Protein AF-A0A7V6A113-F1 (afdb_monomer)

Foldseek 3Di:
DDDEQEDEDVVLDDDLVRVVVCLVSNHAEYEHALQVDQWDDDPPDDDIDGSHPSNDLQFDWGWDQHPVRGIHIYGHADPVLQCCLQPPCCLVALVSNLVVQVVSDDPPDPDGGDHHYDYDPCSQPPVDDRSVVSVVVNPD

Sequence (140 aa):
GRPPEGMWLPETAVDLETLDIMAELGIKFTILAPRQAHKVRKIGQKSWQDVSDGRIDPTTPYRLNLASGRTITLFFYDGPISRALAFEDLLERGENLVARLMSAFSEDRTWPQPVHVATDGETYGHHHSHGDMALAWSFP

Secondary structure (DSSP, 8-state):
-PPPSEEPPGGG---HHHHHHHHHTT--EEEE-GGG--EE--TT--PPEE-TTTTS-TTS-EEEEPTTS-EEEEEE--HHHHHHHHHSGGGG-HHHHHHHHHTT--TT--S---------GGGGTTS-TTHHHHHHHH--

pLDDT: mean 81.16, std 16.7, range [41.66, 97.75]

Radius of gyration: 16.84 Å; Cα contacts (8 Å, |Δi|>4): 195; chains: 1; bounding box: 43×39×44 Å

Nearest PDB structures (foldseek):
  7e1y-assembly1_H  TM=6.718E-01  e=2.273E-05  Staphylothermus marinus F1
  1k1w-assembly1_A  TM=7.079E-01  e=7.826E-04  Thermococcus litoralis
  6sy1-assembly1_A  TM=2.407E-01  e=4.077E+00  Homo sapiens

Structure (mmCIF, N/CA/C/O backbone):
data_AF-A0A7V6A113-F1
#
_entry.id   AF-A0A7V6A113-F1
#
loop_
_atom_site.group_PDB
_atom_site.id
_atom_site.type_symbol
_atom_site.label_atom_id
_atom_site.label_alt_id
_atom_site.label_comp_id
_atom_site.label_asym_id
_atom_site.label_entity_id
_atom_site.label_seq_id
_atom_site.pdbx_PDB_ins_code
_atom_site.Cartn_x
_atom_site.Cartn_y
_atom_site.Cartn_z
_atom_site.occupancy
_atom_site.B_iso_or_equiv
_atom_site.auth_seq_id
_atom_site.auth_comp_id
_atom_site.auth_asym_id
_atom_site.auth_atom_id
_atom_site.pdbx_PDB_model_num
ATOM 1 N N . GLY A 1 1 ? 7.769 24.804 1.650 1.00 73.94 1 GLY A N 1
ATOM 2 C CA . GLY A 1 1 ? 7.561 23.393 1.268 1.00 73.94 1 GLY A CA 1
ATOM 3 C C . GLY A 1 1 ? 6.140 22.982 1.597 1.00 73.94 1 GLY A C 1
ATOM 4 O O . GLY A 1 1 ? 5.502 23.677 2.379 1.00 73.94 1 GLY A O 1
ATOM 5 N N . ARG A 1 2 ? 5.636 21.901 0.994 1.00 86.69 2 ARG A N 1
ATOM 6 C CA . ARG A 1 2 ? 4.354 21.289 1.380 1.00 86.69 2 ARG A CA 1
ATOM 7 C C . ARG A 1 2 ? 4.614 20.135 2.358 1.00 86.69 2 ARG A C 1
ATOM 9 O O . ARG A 1 2 ? 5.623 19.456 2.176 1.00 86.69 2 ARG A O 1
ATOM 16 N N . PRO A 1 3 ? 3.746 19.913 3.360 1.00 88.81 3 PRO A N 1
ATOM 17 C CA . PRO A 1 3 ? 3.804 18.702 4.170 1.00 88.81 3 PRO A CA 1
ATOM 18 C C . PRO A 1 3 ? 3.669 17.460 3.273 1.00 88.81 3 PRO A C 1
ATOM 20 O O . PRO A 1 3 ? 2.876 17.500 2.326 1.00 88.81 3 PRO A O 1
ATOM 23 N N . PRO A 1 4 ? 4.424 16.380 3.531 1.00 93.44 4 PRO A N 1
ATOM 24 C CA . PRO A 1 4 ? 4.271 15.136 2.789 1.00 93.44 4 PRO A CA 1
ATOM 25 C C . PRO A 1 4 ? 2.914 14.495 3.092 1.00 93.44 4 PRO A C 1
ATOM 27 O O . PRO A 1 4 ? 2.443 14.515 4.226 1.00 93.44 4 PRO A O 1
ATOM 30 N N . GLU A 1 5 ? 2.290 13.901 2.076 1.00 93.94 5 GLU A N 1
ATOM 31 C CA . GLU A 1 5 ? 1.033 13.159 2.250 1.00 93.94 5 GLU A CA 1
ATOM 32 C C . GLU A 1 5 ? 1.247 11.650 2.390 1.00 93.94 5 GLU A C 1
ATOM 34 O O . GLU A 1 5 ? 0.395 10.956 2.940 1.00 93.94 5 GLU A O 1
ATOM 39 N N . GLY A 1 6 ? 2.380 11.145 1.908 1.00 92.62 6 GLY A N 1
ATOM 40 C CA . GLY A 1 6 ? 2.739 9.736 1.948 1.00 92.62 6 GLY A CA 1
ATOM 41 C C . GLY A 1 6 ? 4.191 9.549 2.359 1.00 92.62 6 GLY A C 1
ATOM 42 O O . GLY A 1 6 ? 5.003 10.468 2.242 1.00 92.62 6 GLY A O 1
ATOM 43 N N . MET A 1 7 ? 4.511 8.351 2.835 1.00 92.31 7 MET A N 1
ATOM 44 C CA . MET A 1 7 ? 5.870 7.968 3.207 1.00 92.31 7 MET A CA 1
ATOM 45 C C . MET A 1 7 ? 6.149 6.537 2.758 1.00 92.31 7 MET A C 1
ATOM 47 O O . MET A 1 7 ? 5.301 5.660 2.924 1.00 92.31 7 MET A O 1
ATOM 51 N N . TRP A 1 8 ? 7.343 6.306 2.217 1.00 87.62 8 TRP A N 1
ATOM 52 C CA . TRP A 1 8 ? 7.856 4.980 1.886 1.00 87.62 8 TRP A CA 1
ATOM 53 C C . TRP A 1 8 ? 8.868 4.576 2.953 1.00 87.62 8 TRP A C 1
ATOM 55 O O . TRP A 1 8 ? 9.894 5.240 3.109 1.00 87.62 8 TRP A O 1
ATOM 65 N N . LEU A 1 9 ? 8.576 3.516 3.705 1.00 84.25 9 LEU A N 1
ATOM 66 C CA . LEU A 1 9 ? 9.498 3.012 4.721 1.00 84.25 9 LEU A CA 1
ATOM 67 C C . LEU A 1 9 ? 10.578 2.130 4.079 1.00 84.25 9 LEU A C 1
ATOM 69 O O . LEU A 1 9 ? 10.253 1.370 3.161 1.00 84.25 9 LEU A O 1
ATOM 73 N N . PRO A 1 10 ? 11.839 2.199 4.547 1.00 76.94 10 PRO A N 1
ATOM 74 C CA . PRO A 1 10 ? 12.905 1.321 4.072 1.00 76.94 10 PRO A CA 1
ATOM 75 C C . PRO A 1 10 ? 12.464 -0.145 4.098 1.00 76.94 10 PRO A C 1
ATOM 77 O O . PRO A 1 10 ? 11.923 -0.612 5.100 1.00 76.94 10 PRO A O 1
ATOM 80 N N . GLU A 1 11 ? 12.645 -0.848 2.980 1.00 73.69 11 GLU A N 1
ATOM 81 C CA . GLU A 1 11 ? 12.251 -2.257 2.809 1.00 73.69 11 GLU A CA 1
ATOM 82 C C . GLU A 1 11 ? 10.775 -2.564 3.094 1.00 73.69 11 GLU A C 1
ATOM 84 O O . GLU A 1 11 ? 10.409 -3.705 3.377 1.00 73.69 11 GLU A O 1
ATOM 89 N N . THR A 1 12 ? 9.900 -1.553 3.069 1.00 75.81 12 THR A N 1
ATOM 90 C CA . THR A 1 12 ? 8.510 -1.649 3.550 1.00 75.81 12 THR A CA 1
ATOM 91 C C . THR A 1 12 ? 8.394 -2.160 4.995 1.00 75.81 12 THR A C 1
ATOM 93 O O . THR A 1 12 ? 7.316 -2.566 5.426 1.00 75.81 12 THR A O 1
ATOM 96 N N . ALA A 1 13 ? 9.487 -2.147 5.766 1.00 82.88 13 ALA A N 1
ATOM 97 C CA . ALA A 1 13 ? 9.533 -2.683 7.117 1.00 82.88 13 ALA A CA 1
ATOM 98 C C . ALA A 1 13 ? 8.679 -1.813 8.044 1.00 82.88 13 ALA A C 1
ATOM 100 O O . ALA A 1 13 ? 8.972 -0.638 8.262 1.00 82.88 13 ALA A O 1
ATOM 101 N N . VAL A 1 14 ? 7.591 -2.389 8.557 1.00 89.38 14 VAL A N 1
ATOM 102 C CA . VAL A 1 14 ? 6.606 -1.655 9.347 1.00 89.38 14 VAL A CA 1
ATOM 103 C C . VAL A 1 14 ? 5.890 -2.562 10.343 1.00 89.38 14 VAL A C 1
ATOM 105 O O . VAL A 1 14 ? 5.682 -3.748 10.082 1.00 89.38 14 VAL A O 1
ATOM 108 N N . ASP A 1 15 ? 5.454 -1.975 11.453 1.00 92.69 15 ASP A N 1
ATOM 109 C CA . ASP A 1 15 ? 4.498 -2.543 12.398 1.00 92.69 15 ASP A CA 1
ATOM 110 C C . ASP A 1 15 ? 3.340 -1.564 12.678 1.00 92.69 15 ASP A C 1
ATOM 112 O O . ASP A 1 15 ? 3.272 -0.452 12.146 1.00 92.69 15 ASP A O 1
ATOM 116 N N . LEU A 1 16 ? 2.374 -1.993 13.494 1.00 94.69 16 LEU A N 1
ATOM 117 C CA . LEU A 1 16 ? 1.202 -1.172 13.806 1.00 94.69 16 LEU A CA 1
ATOM 118 C C . LEU A 1 16 ? 1.563 0.114 14.561 1.00 94.69 16 LEU A C 1
ATOM 120 O O . LEU A 1 16 ? 0.888 1.120 14.365 1.00 94.69 16 LEU A O 1
ATOM 124 N N . GLU A 1 17 ? 2.603 0.087 15.397 1.00 95.75 17 GLU A N 1
ATOM 125 C CA . GLU A 1 17 ? 3.070 1.258 16.147 1.00 95.75 17 GLU A CA 1
ATOM 126 C C . GLU A 1 17 ? 3.651 2.312 15.200 1.00 95.75 17 GLU A C 1
ATOM 128 O O . GLU A 1 17 ? 3.259 3.477 15.239 1.00 95.75 17 GLU A O 1
ATOM 133 N N . THR A 1 18 ? 4.498 1.887 14.264 1.00 94.94 18 THR A N 1
ATOM 134 C CA . THR A 1 18 ? 5.081 2.748 13.233 1.00 94.94 18 THR A CA 1
ATOM 135 C C . THR A 1 18 ? 3.997 3.406 12.378 1.00 94.94 18 THR A C 1
ATOM 137 O O . THR A 1 18 ? 4.028 4.620 12.169 1.00 94.94 18 THR A O 1
ATOM 140 N N . LEU A 1 19 ? 2.998 2.641 11.918 1.00 96.06 19 LEU A N 1
ATOM 141 C CA . LEU A 1 19 ? 1.873 3.192 11.145 1.00 96.06 19 LEU A CA 1
ATOM 142 C C . LEU A 1 19 ? 1.052 4.202 11.951 1.00 96.06 19 LEU A C 1
ATOM 144 O O . LEU A 1 19 ? 0.518 5.156 11.380 1.00 96.06 19 LEU A O 1
ATOM 148 N N . ASP A 1 20 ? 0.944 4.001 13.262 1.00 96.94 20 ASP A N 1
ATOM 149 C CA . ASP A 1 20 ? 0.220 4.914 14.135 1.00 96.94 20 ASP A CA 1
ATOM 150 C C . ASP A 1 20 ? 0.958 6.237 14.336 1.00 96.94 20 ASP A C 1
ATOM 152 O O . ASP A 1 20 ? 0.349 7.302 14.220 1.00 96.94 20 ASP A O 1
ATOM 156 N N . ILE A 1 21 ? 2.279 6.179 14.521 1.00 96.56 21 ILE A N 1
ATOM 157 C CA . ILE A 1 21 ? 3.147 7.362 14.565 1.00 96.56 21 ILE A CA 1
ATOM 158 C C . ILE A 1 21 ? 3.079 8.122 13.234 1.00 96.56 21 ILE A C 1
ATOM 160 O O . ILE A 1 21 ? 2.951 9.345 13.218 1.00 96.56 21 ILE A O 1
ATOM 164 N N . MET A 1 22 ? 3.106 7.420 12.099 1.00 96.38 22 MET A N 1
ATOM 165 C CA . MET A 1 22 ? 2.955 8.049 10.783 1.00 96.38 22 MET A CA 1
ATOM 166 C C . MET A 1 22 ? 1.622 8.797 10.662 1.00 96.38 22 MET A C 1
ATOM 168 O O . MET A 1 22 ? 1.599 9.953 10.235 1.00 96.38 22 MET A O 1
ATOM 172 N N . ALA A 1 23 ? 0.520 8.160 11.068 1.00 97.12 23 ALA A N 1
ATOM 173 C CA . ALA A 1 23 ? -0.800 8.780 11.054 1.00 97.12 23 ALA A CA 1
ATOM 174 C C . ALA A 1 23 ? -0.883 9.987 12.007 1.00 97.12 23 ALA A C 1
ATOM 176 O O . ALA A 1 23 ? -1.517 10.989 11.678 1.00 97.12 23 ALA A O 1
ATOM 177 N N . GLU A 1 24 ? -0.226 9.922 13.168 1.00 97.38 24 GLU A N 1
ATOM 178 C CA . GLU A 1 24 ? -0.111 11.036 14.115 1.00 97.38 24 GLU A CA 1
ATOM 179 C C . GLU A 1 24 ? 0.627 12.240 13.520 1.00 97.38 24 GLU A C 1
ATOM 181 O O . GLU A 1 24 ? 0.192 13.378 13.689 1.00 97.38 24 GLU A O 1
ATOM 186 N N . LEU A 1 25 ? 1.693 11.990 12.759 1.00 96.69 25 LEU A N 1
ATOM 187 C CA . LEU A 1 25 ? 2.4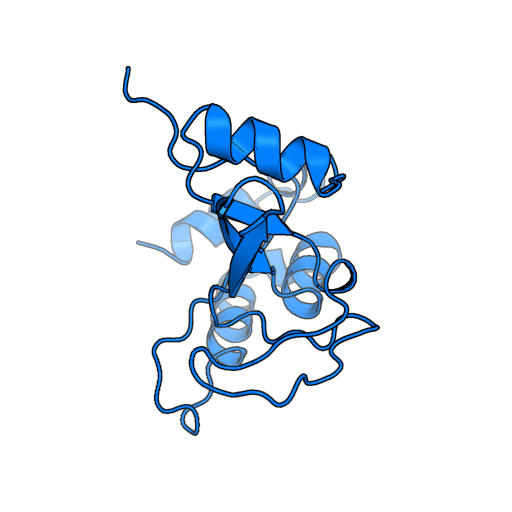80 13.019 12.075 1.00 96.69 25 LEU A CA 1
ATOM 188 C C . LEU A 1 25 ? 1.813 13.553 10.793 1.00 96.69 25 LEU A C 1
ATOM 190 O O . LEU A 1 25 ? 2.408 14.354 10.071 1.00 96.69 25 LEU A O 1
ATOM 194 N N . GLY A 1 26 ? 0.574 13.143 10.507 1.00 96.25 26 GLY A N 1
ATOM 195 C CA . GLY A 1 26 ? -0.216 13.636 9.380 1.00 96.25 26 GLY A CA 1
ATOM 196 C C . GLY A 1 26 ? 0.043 12.925 8.050 1.00 96.25 26 GLY A C 1
ATOM 197 O O . GLY A 1 26 ? -0.461 13.379 7.019 1.00 96.25 26 GLY A O 1
ATOM 198 N N . ILE A 1 27 ? 0.781 11.809 8.050 1.00 97.69 27 ILE A N 1
ATOM 199 C CA . ILE A 1 27 ? 0.938 10.970 6.859 1.00 97.69 27 ILE A CA 1
ATOM 200 C C . ILE A 1 27 ? -0.382 10.248 6.575 1.00 97.69 27 ILE A C 1
ATOM 202 O O . ILE A 1 27 ? -0.957 9.582 7.435 1.00 97.69 27 ILE A O 1
ATOM 206 N N . LYS A 1 28 ? -0.871 10.373 5.340 1.00 96.75 28 LYS A N 1
ATOM 207 C CA . LYS A 1 28 ? -2.176 9.854 4.909 1.00 96.75 28 LYS A CA 1
ATOM 208 C C . LYS A 1 28 ? -2.087 8.438 4.345 1.00 96.75 28 LYS A C 1
ATOM 210 O O . LYS A 1 28 ? -3.062 7.686 4.443 1.00 96.75 28 LYS A O 1
ATOM 215 N N . PHE A 1 29 ? -0.957 8.081 3.729 1.00 96.56 29 PHE A N 1
ATOM 216 C CA . PHE A 1 29 ? -0.785 6.773 3.102 1.00 96.56 29 PHE A CA 1
ATOM 217 C C . PHE A 1 29 ? 0.652 6.239 3.113 1.00 96.56 29 PHE A C 1
ATOM 219 O O . PHE A 1 29 ? 1.620 6.984 3.262 1.00 96.56 29 PHE A O 1
ATOM 226 N N . THR A 1 30 ? 0.783 4.930 2.904 1.00 95.69 30 THR A N 1
ATOM 227 C CA . THR A 1 30 ? 2.061 4.265 2.627 1.00 95.69 30 THR A CA 1
ATOM 228 C C . THR A 1 30 ? 1.875 3.116 1.632 1.00 95.69 30 THR A C 1
ATOM 230 O O . THR A 1 30 ? 0.745 2.768 1.272 1.00 95.69 30 THR A O 1
ATOM 233 N N . ILE A 1 31 ? 2.989 2.556 1.168 1.00 93.19 31 ILE A N 1
ATOM 234 C CA . ILE A 1 31 ? 3.055 1.450 0.214 1.00 93.19 31 ILE A CA 1
ATOM 235 C C . ILE A 1 31 ? 3.688 0.255 0.925 1.00 93.19 31 ILE A C 1
ATOM 237 O O . ILE A 1 31 ? 4.735 0.401 1.550 1.00 93.19 31 ILE A O 1
ATOM 241 N N . LEU A 1 32 ? 3.057 -0.912 0.816 1.00 93.06 32 LEU A N 1
ATOM 242 C CA . LEU A 1 32 ? 3.476 -2.157 1.456 1.00 93.06 32 LEU A CA 1
ATOM 243 C C . LEU A 1 32 ? 3.616 -3.292 0.438 1.00 93.06 32 LEU A C 1
ATOM 245 O O . LEU A 1 32 ? 3.033 -3.267 -0.649 1.00 93.06 32 LEU A O 1
ATOM 249 N N . ALA A 1 33 ? 4.365 -4.323 0.815 1.00 91.25 33 ALA A N 1
ATOM 250 C CA . ALA A 1 33 ? 4.453 -5.566 0.068 1.00 91.25 33 ALA A CA 1
ATOM 251 C C . ALA A 1 33 ? 3.181 -6.415 0.235 1.00 91.25 33 ALA A C 1
ATOM 253 O O . ALA A 1 33 ? 2.660 -6.513 1.350 1.00 91.25 33 ALA A O 1
ATOM 254 N N . PRO A 1 34 ? 2.712 -7.128 -0.812 1.00 91.62 34 PRO A N 1
ATOM 255 C CA . PRO A 1 34 ? 1.512 -7.969 -0.738 1.00 91.62 34 PRO A CA 1
ATOM 256 C C . PRO A 1 34 ? 1.485 -8.948 0.442 1.00 91.62 34 PRO A C 1
ATOM 258 O O . PRO A 1 34 ? 0.435 -9.214 1.021 1.00 91.62 34 PRO A O 1
ATOM 261 N N . ARG A 1 35 ? 2.650 -9.480 0.828 1.00 91.88 35 ARG A N 1
ATOM 262 C CA . ARG A 1 35 ? 2.786 -10.453 1.924 1.00 91.88 35 ARG A CA 1
ATOM 263 C C . ARG A 1 35 ? 2.584 -9.855 3.319 1.00 91.88 35 ARG A C 1
ATOM 265 O O . ARG A 1 35 ? 2.458 -10.613 4.272 1.00 91.88 35 ARG A O 1
ATOM 272 N N . GLN A 1 36 ? 2.552 -8.530 3.451 1.00 92.94 36 GLN A N 1
ATOM 273 C CA . GLN A 1 36 ? 2.311 -7.853 4.729 1.00 92.94 36 GLN A CA 1
ATOM 274 C C . GLN A 1 36 ? 0.822 -7.797 5.097 1.00 92.94 36 GLN A C 1
ATOM 276 O O . GLN A 1 36 ? 0.474 -7.382 6.201 1.00 92.94 36 GLN A O 1
ATOM 281 N N . ALA A 1 37 ? -0.068 -8.225 4.199 1.00 94.94 37 ALA A N 1
ATOM 282 C CA . ALA A 1 37 ? -1.483 -8.362 4.487 1.00 94.94 37 ALA A CA 1
ATOM 283 C C . ALA A 1 37 ? -1.843 -9.793 4.896 1.00 94.94 37 ALA A C 1
ATOM 285 O O . ALA A 1 37 ? -1.469 -10.761 4.241 1.00 94.94 37 ALA A O 1
ATOM 286 N N . HIS A 1 38 ? -2.643 -9.906 5.955 1.00 95.44 38 HIS A N 1
ATOM 287 C CA . HIS A 1 38 ? -3.177 -11.184 6.429 1.00 95.44 38 HIS A CA 1
ATOM 288 C C . HIS A 1 38 ? -4.667 -11.333 6.093 1.00 95.44 38 HIS A C 1
ATOM 290 O O . HIS A 1 38 ? -5.090 -12.344 5.538 1.00 95.44 38 HIS A O 1
ATOM 296 N N . LYS A 1 39 ? -5.487 -10.317 6.400 1.00 96.62 39 LYS A N 1
ATOM 297 C CA . LYS A 1 39 ? -6.940 -10.343 6.165 1.00 96.62 39 LYS A CA 1
ATOM 298 C C . LYS A 1 39 ? -7.472 -8.991 5.723 1.00 96.62 39 LYS A C 1
ATOM 300 O O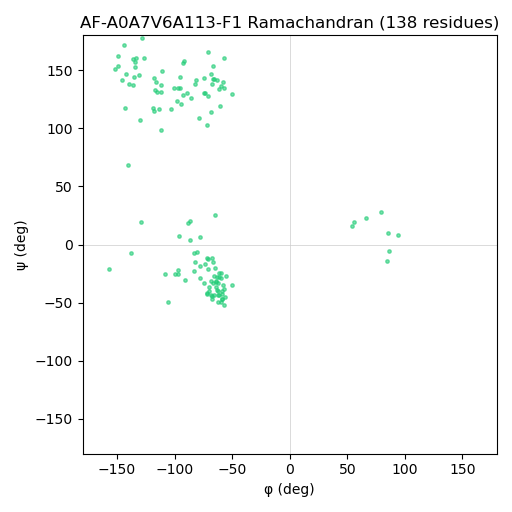 . LYS A 1 39 ? -7.015 -7.954 6.197 1.00 96.62 39 LYS A O 1
ATOM 305 N N . VAL A 1 40 ? -8.498 -9.013 4.878 1.00 97.00 40 VAL A N 1
ATOM 306 C CA . VAL A 1 40 ? -9.213 -7.816 4.411 1.00 97.00 40 VAL A CA 1
ATOM 307 C C . VAL A 1 40 ? -10.719 -8.016 4.487 1.00 97.00 40 VAL A C 1
ATOM 309 O O . VAL A 1 40 ? -11.218 -9.137 4.554 1.00 97.00 40 VAL A O 1
ATOM 312 N N . ARG A 1 41 ? -11.467 -6.916 4.481 1.00 96.06 41 ARG A N 1
ATOM 313 C CA . ARG A 1 41 ? -12.923 -6.939 4.333 1.00 96.06 41 ARG A CA 1
ATOM 314 C C . ARG A 1 41 ? -13.404 -5.685 3.631 1.00 96.06 41 ARG A C 1
ATOM 316 O O . ARG A 1 41 ? -12.807 -4.618 3.777 1.00 9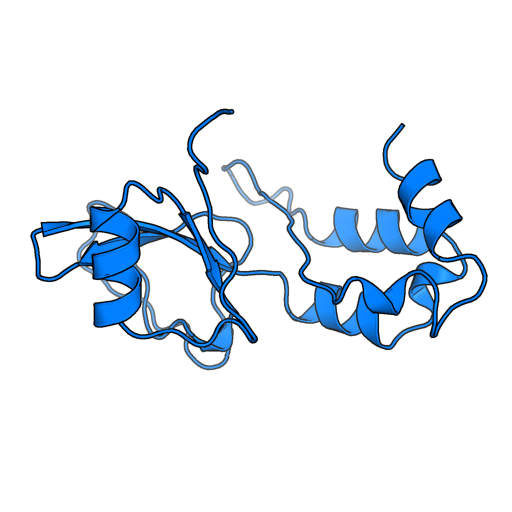6.06 41 ARG A O 1
ATOM 323 N N . LYS A 1 42 ? -14.547 -5.782 2.958 1.00 94.75 42 LYS A N 1
ATOM 324 C CA . LYS A 1 42 ? -15.236 -4.604 2.430 1.00 94.75 42 LYS A CA 1
ATOM 325 C C . LYS A 1 42 ? -15.765 -3.744 3.583 1.00 94.75 42 LYS A C 1
ATOM 327 O O .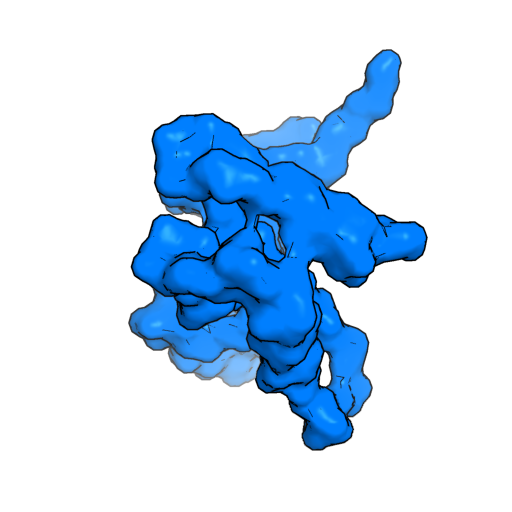 LYS A 1 42 ? -16.316 -4.260 4.561 1.00 94.75 42 LYS A O 1
ATOM 332 N N . ILE A 1 43 ? -15.623 -2.424 3.469 1.00 93.31 43 ILE A N 1
ATOM 333 C CA . ILE A 1 43 ? -16.192 -1.478 4.438 1.00 93.31 43 ILE A CA 1
ATOM 334 C C . ILE A 1 43 ? -17.708 -1.714 4.531 1.00 93.31 43 ILE A C 1
ATOM 336 O O . ILE A 1 43 ? -18.384 -1.905 3.523 1.00 93.31 43 ILE A O 1
ATOM 340 N N . GLY A 1 44 ? -18.229 -1.761 5.758 1.00 94.56 44 GLY A N 1
ATOM 341 C CA . GLY A 1 44 ? -19.631 -2.092 6.044 1.00 94.56 44 GLY A CA 1
ATOM 342 C C . GLY A 1 44 ? -19.947 -3.592 6.136 1.00 94.56 44 GLY A C 1
ATOM 343 O O . GLY A 1 44 ? -20.983 -3.947 6.689 1.00 94.56 44 GLY A O 1
ATOM 344 N N . GLN A 1 45 ? -19.062 -4.486 5.683 1.00 95.25 45 GLN A N 1
ATOM 345 C CA . GLN A 1 45 ? -19.244 -5.934 5.846 1.00 95.25 45 GLN A CA 1
ATOM 346 C C . GLN A 1 45 ? -18.574 -6.465 7.117 1.00 95.25 45 GLN A C 1
ATOM 348 O O . GLN A 1 45 ? -17.629 -5.865 7.627 1.00 95.25 45 GLN A O 1
ATOM 353 N N . LYS A 1 46 ? -19.056 -7.606 7.626 1.00 93.88 46 LYS A N 1
ATOM 354 C CA . LYS A 1 46 ? -18.503 -8.277 8.819 1.00 93.88 46 LYS A CA 1
ATOM 355 C C . LYS A 1 46 ? -17.528 -9.411 8.492 1.00 93.88 46 LYS A C 1
ATOM 357 O O . LYS A 1 46 ? -16.694 -9.741 9.327 1.00 93.88 46 LYS A O 1
ATOM 362 N N . SER A 1 47 ? -17.652 -10.009 7.307 1.00 96.31 47 SER A N 1
ATOM 363 C CA . SER A 1 47 ? -16.819 -11.142 6.900 1.00 96.31 47 SER A CA 1
ATOM 364 C C . SER A 1 47 ? -15.409 -10.675 6.556 1.00 96.31 47 SER A C 1
ATOM 366 O O . SER A 1 47 ? -15.251 -9.728 5.785 1.00 96.31 47 SER A O 1
ATOM 368 N N . TRP A 1 48 ? -14.408 -11.341 7.124 1.00 97.06 48 TRP A N 1
ATOM 369 C CA . TRP A 1 48 ? -13.004 -11.172 6.765 1.00 97.06 48 TRP A CA 1
ATOM 370 C C . TRP A 1 48 ? -12.590 -12.261 5.782 1.00 97.06 48 TRP A C 1
ATOM 372 O O . TRP A 1 48 ? -12.875 -13.437 5.994 1.00 97.06 48 TRP A O 1
ATOM 382 N N . GLN A 1 49 ? -11.883 -11.856 4.738 1.00 96.75 49 GLN A N 1
ATOM 383 C CA . GLN A 1 49 ? -11.250 -12.729 3.766 1.00 96.75 49 GLN A CA 1
ATOM 384 C C . GLN A 1 49 ? -9.764 -12.852 4.093 1.00 96.75 49 GLN A C 1
ATOM 386 O O . GLN A 1 49 ? -9.107 -11.847 4.371 1.00 96.75 49 GLN A O 1
ATOM 391 N N . ASP A 1 50 ? -9.247 -14.077 4.051 1.00 97.06 50 ASP A N 1
ATOM 392 C CA . ASP A 1 50 ? -7.813 -14.338 4.136 1.00 97.06 50 ASP A CA 1
ATOM 393 C C . ASP A 1 50 ? -7.118 -13.957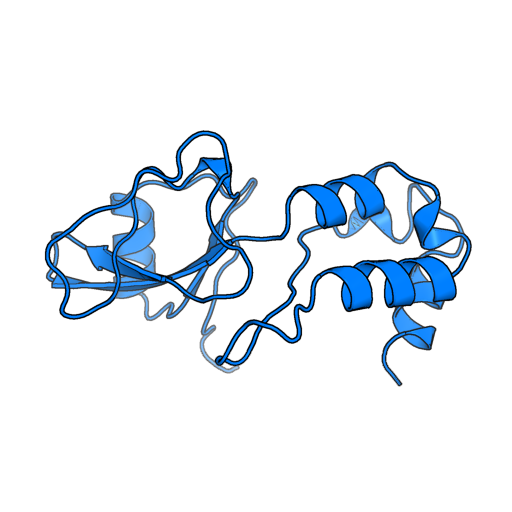 2.826 1.00 97.06 50 ASP A C 1
ATOM 395 O O . ASP A 1 50 ? -7.575 -14.326 1.742 1.00 97.06 50 ASP A O 1
ATOM 399 N N . VAL A 1 51 ? -6.040 -13.186 2.940 1.00 96.50 51 VAL A N 1
ATOM 400 C CA . VAL A 1 51 ? -5.202 -12.739 1.817 1.00 96.50 51 VAL A CA 1
ATOM 401 C C . VAL A 1 51 ? -3.720 -13.013 2.069 1.00 96.50 51 VAL A C 1
ATOM 403 O O . VAL A 1 51 ? -2.853 -12.419 1.423 1.00 96.50 51 VAL A O 1
ATOM 406 N N . SER A 1 52 ? -3.434 -13.929 2.995 1.00 93.00 52 SER A N 1
ATOM 407 C CA . SER A 1 52 ? -2.080 -14.368 3.313 1.00 93.00 52 SER A CA 1
ATOM 408 C C . SER A 1 52 ? -1.377 -14.910 2.067 1.00 93.00 52 SER A C 1
ATOM 410 O O . SER A 1 52 ? -2.011 -15.286 1.075 1.00 93.00 52 SER A O 1
ATOM 412 N N . ASP A 1 53 ? -0.047 -14.958 2.115 1.00 91.12 53 ASP A N 1
ATOM 413 C CA . ASP A 1 53 ? 0.816 -15.385 1.003 1.00 91.12 53 ASP A CA 1
ATOM 414 C C . ASP A 1 53 ? 0.797 -14.444 -0.213 1.00 91.12 53 ASP A C 1
ATOM 416 O O . ASP A 1 53 ? 1.147 -14.840 -1.323 1.00 91.12 53 ASP A O 1
ATOM 420 N N . GLY A 1 54 ? 0.431 -13.173 -0.011 1.00 90.06 54 GLY A N 1
ATOM 421 C CA . GLY A 1 54 ? 0.457 -12.159 -1.067 1.00 90.06 54 GLY A CA 1
ATOM 422 C C . GLY A 1 54 ? -0.731 -12.222 -2.025 1.00 90.06 54 GLY A C 1
ATOM 423 O O . GLY A 1 54 ? -0.595 -11.831 -3.178 1.00 90.06 54 GLY A O 1
ATOM 424 N N . ARG A 1 55 ? -1.889 -12.704 -1.557 1.00 92.81 55 ARG A N 1
ATOM 425 C CA . ARG A 1 55 ? -3.135 -12.785 -2.343 1.00 92.81 55 ARG A CA 1
ATOM 426 C C . ARG A 1 55 ? -3.970 -11.507 -2.292 1.00 92.81 55 ARG A C 1
ATOM 428 O O . ARG A 1 55 ? -5.100 -11.495 -2.779 1.00 92.81 55 ARG A O 1
ATOM 435 N N . ILE A 1 56 ? -3.464 -10.467 -1.635 1.00 94.31 56 ILE A N 1
ATOM 436 C CA . ILE A 1 56 ? -4.151 -9.184 -1.569 1.00 94.31 56 ILE A CA 1
ATOM 437 C C . ILE A 1 56 ? -4.271 -8.588 -2.970 1.00 94.31 56 ILE A C 1
ATOM 439 O O . ILE A 1 56 ? -3.359 -8.719 -3.781 1.00 94.31 56 ILE A O 1
ATOM 443 N N . ASP A 1 57 ? -5.411 -7.965 -3.249 1.00 92.00 57 ASP A N 1
ATOM 444 C CA . ASP A 1 57 ? -5.682 -7.350 -4.540 1.00 92.00 57 ASP A CA 1
ATOM 445 C C . ASP A 1 57 ? -4.964 -5.990 -4.615 1.00 92.00 57 ASP A C 1
ATOM 447 O O . ASP A 1 57 ? -5.372 -5.056 -3.920 1.00 92.00 57 ASP A O 1
ATOM 451 N N . PRO A 1 58 ? -3.896 -5.844 -5.422 1.00 91.62 58 PRO A N 1
ATOM 452 C CA . PRO A 1 58 ? -3.113 -4.612 -5.462 1.00 91.62 58 PRO A CA 1
ATOM 453 C C . PRO A 1 58 ? -3.875 -3.459 -6.128 1.00 91.62 58 PRO A C 1
ATOM 455 O O . PRO A 1 58 ? -3.478 -2.302 -6.007 1.00 91.62 58 PRO A O 1
ATOM 458 N N . THR A 1 59 ? -5.001 -3.731 -6.803 1.00 90.25 59 THR A N 1
ATOM 459 C CA . THR A 1 59 ? -5.727 -2.699 -7.552 1.00 90.25 59 THR A CA 1
ATOM 460 C C . THR A 1 59 ? -6.729 -1.915 -6.707 1.00 90.25 59 THR A C 1
ATOM 462 O O . THR A 1 59 ? -7.685 -1.343 -7.236 1.00 90.25 59 THR A O 1
ATOM 465 N N . THR A 1 60 ? -6.599 -1.909 -5.386 1.00 91.44 60 THR A N 1
ATOM 466 C CA . THR A 1 60 ? -7.466 -1.097 -4.534 1.00 91.44 60 THR A CA 1
ATOM 467 C C . THR A 1 60 ? -6.714 -0.585 -3.313 1.00 91.44 60 THR A C 1
ATOM 469 O O . THR A 1 60 ? -5.931 -1.320 -2.716 1.00 91.44 60 THR A O 1
ATOM 472 N N . PRO A 1 61 ? -6.967 0.664 -2.884 1.00 94.25 61 PRO A N 1
ATOM 473 C CA . PRO A 1 61 ? -6.503 1.125 -1.587 1.00 94.25 61 PRO A CA 1
ATOM 474 C C . PRO A 1 61 ? -7.243 0.404 -0.458 1.00 94.25 61 PRO A C 1
ATOM 476 O O . PRO A 1 61 ? -8.444 0.125 -0.547 1.00 94.25 61 PRO A O 1
ATOM 479 N N . TYR A 1 62 ? -6.540 0.187 0.649 1.00 96.06 62 TYR A N 1
ATOM 480 C CA . TYR A 1 62 ? -7.088 -0.383 1.875 1.00 96.06 62 TYR A CA 1
ATOM 481 C C . TYR A 1 62 ? -7.015 0.628 3.012 1.00 96.06 62 TYR A C 1
ATOM 483 O O . TYR A 1 62 ? -6.026 1.332 3.176 1.00 96.06 62 TYR A O 1
ATOM 491 N N . ARG A 1 63 ? -8.058 0.689 3.841 1.00 97.38 63 ARG A N 1
ATOM 492 C CA . ARG A 1 63 ? -8.038 1.480 5.076 1.00 97.38 63 ARG A CA 1
ATOM 493 C C . ARG A 1 63 ? -7.642 0.587 6.242 1.00 97.38 63 ARG A C 1
ATOM 495 O O . ARG A 1 63 ? -8.375 -0.351 6.559 1.00 97.38 63 ARG A O 1
ATOM 502 N N . LEU A 1 64 ? -6.559 0.937 6.927 1.00 97.56 64 LEU A N 1
ATOM 503 C CA . LEU A 1 64 ? -6.234 0.380 8.233 1.00 97.56 64 LEU A CA 1
ATOM 504 C C . LEU A 1 64 ? -6.815 1.279 9.327 1.00 97.56 64 LEU A C 1
ATOM 506 O O . LEU A 1 64 ? -6.591 2.489 9.320 1.00 97.56 64 LEU A O 1
ATOM 510 N N . ASN A 1 65 ? -7.557 0.683 10.261 1.00 96.75 65 ASN A N 1
ATOM 511 C CA . ASN A 1 65 ? -7.975 1.357 11.490 1.00 96.75 65 ASN A CA 1
ATOM 512 C C . ASN A 1 65 ? -7.007 0.951 12.601 1.00 96.75 65 ASN A C 1
ATOM 514 O O . ASN A 1 65 ? -6.833 -0.242 12.851 1.00 96.75 65 ASN A O 1
ATOM 518 N N . LEU A 1 66 ? -6.383 1.936 13.235 1.00 96.69 66 LEU A N 1
ATOM 519 C CA . LEU A 1 66 ? -5.372 1.742 14.269 1.00 96.69 66 LEU A CA 1
ATOM 520 C C . LEU A 1 66 ? -6.028 1.714 15.654 1.00 96.69 66 LEU A C 1
ATOM 522 O O . LEU A 1 66 ? -7.131 2.231 15.842 1.00 96.69 66 LEU A O 1
ATOM 526 N N . ALA A 1 67 ? -5.349 1.114 16.635 1.00 95.31 67 ALA A N 1
ATOM 527 C CA . ALA A 1 67 ? -5.864 0.997 18.003 1.00 95.31 67 ALA A CA 1
ATOM 528 C C . ALA A 1 67 ? -6.106 2.366 18.671 1.00 95.31 67 ALA A C 1
ATOM 530 O O . ALA A 1 67 ? -7.006 2.497 19.496 1.00 95.31 67 ALA A O 1
ATOM 531 N N . SER A 1 68 ? -5.357 3.391 18.259 1.00 96.25 68 SER A N 1
ATOM 532 C CA . SER A 1 68 ? -5.529 4.796 18.654 1.00 96.25 68 SER A CA 1
ATOM 533 C C . SER A 1 68 ? -6.818 5.451 18.136 1.00 96.25 68 SER A C 1
ATOM 535 O O . SER A 1 68 ? -7.150 6.562 18.543 1.00 96.25 68 SER A O 1
ATOM 537 N N . GLY A 1 69 ? -7.531 4.807 17.205 1.00 97.19 69 GLY A N 1
ATOM 538 C CA . GLY A 1 69 ? -8.666 5.384 16.482 1.00 97.19 69 GLY A CA 1
ATOM 539 C C . GLY A 1 69 ? -8.275 6.173 15.227 1.00 97.19 69 GLY A C 1
ATOM 540 O O . GLY A 1 69 ? -9.159 6.575 14.467 1.00 97.19 69 GLY A O 1
ATOM 541 N N . ARG A 1 70 ? -6.973 6.364 14.965 1.00 97.44 70 ARG A N 1
ATOM 542 C CA . ARG A 1 70 ? -6.482 6.934 13.703 1.00 97.44 70 ARG A CA 1
ATOM 543 C C . ARG A 1 70 ? -6.656 5.943 12.554 1.00 97.44 70 ARG A C 1
ATOM 545 O O . ARG A 1 70 ? -6.889 4.746 12.744 1.00 97.44 70 ARG A O 1
ATOM 552 N N . THR A 1 71 ? -6.528 6.445 11.333 1.00 97.75 71 THR A N 1
ATOM 553 C CA . THR A 1 71 ? -6.592 5.619 10.127 1.00 97.75 71 THR A CA 1
ATOM 554 C C . THR A 1 71 ? -5.491 5.999 9.160 1.00 97.75 71 THR A C 1
ATOM 556 O O . THR A 1 71 ? -5.223 7.186 8.996 1.00 97.75 71 THR A O 1
ATOM 559 N N . ILE A 1 72 ? -4.942 5.010 8.460 1.00 97.75 72 ILE A N 1
ATOM 560 C CA . ILE A 1 72 ? -3.986 5.218 7.369 1.00 97.75 72 ILE A CA 1
ATOM 561 C C . ILE A 1 72 ? -4.408 4.409 6.141 1.00 97.75 72 ILE A C 1
ATOM 563 O O . ILE A 1 72 ? -4.999 3.329 6.263 1.00 97.75 72 ILE A O 1
ATOM 567 N N . THR A 1 73 ? -4.150 4.952 4.951 1.00 97.75 73 THR A N 1
ATOM 568 C CA . THR A 1 73 ? -4.409 4.256 3.685 1.00 97.75 73 THR A CA 1
ATOM 569 C C . THR A 1 73 ? -3.189 3.436 3.279 1.00 97.75 73 THR A C 1
ATOM 571 O O . THR A 1 73 ? -2.070 3.939 3.265 1.00 97.75 73 THR A O 1
ATOM 574 N N . LEU A 1 74 ? -3.401 2.171 2.940 1.00 96.25 74 LEU A N 1
ATOM 575 C CA . LEU A 1 74 ? -2.372 1.240 2.501 1.00 96.25 74 LEU A CA 1
ATOM 576 C C . LEU A 1 74 ? -2.579 0.910 1.025 1.00 96.25 74 LEU A C 1
ATOM 578 O O . LEU A 1 74 ? -3.686 0.553 0.613 1.00 96.25 74 LEU A O 1
ATOM 582 N N . PHE A 1 75 ? -1.503 1.003 0.257 1.00 94.75 75 PHE A N 1
ATOM 583 C CA . PHE A 1 75 ? -1.417 0.545 -1.125 1.00 94.75 75 PHE A CA 1
ATOM 584 C C . PHE A 1 75 ? -0.472 -0.658 -1.185 1.00 94.75 75 PHE A C 1
ATOM 586 O O . PHE A 1 75 ? 0.583 -0.631 -0.554 1.00 94.75 75 PHE A O 1
ATOM 593 N N . PHE A 1 76 ? -0.824 -1.707 -1.930 1.00 92.69 76 PHE A N 1
ATOM 594 C CA . PHE A 1 76 ? -0.002 -2.917 -2.055 1.00 92.69 76 PHE A CA 1
ATOM 595 C C . PHE A 1 76 ? 0.509 -3.050 -3.477 1.00 92.69 76 PHE A C 1
ATOM 597 O O . PHE A 1 76 ? -0.296 -3.162 -4.392 1.00 92.69 76 PHE A O 1
ATOM 604 N N . TYR A 1 77 ? 1.827 -2.991 -3.677 1.00 88.12 77 TYR A N 1
ATOM 605 C CA . TYR A 1 77 ? 2.370 -3.006 -5.038 1.00 88.12 77 TYR A CA 1
ATOM 606 C C . TYR A 1 77 ? 2.120 -4.347 -5.726 1.00 88.12 77 TYR A C 1
ATOM 608 O O . TYR A 1 77 ? 2.034 -5.389 -5.072 1.00 88.12 77 TYR A O 1
ATOM 616 N N . ASP A 1 78 ? 2.059 -4.340 -7.055 1.00 83.75 78 ASP A N 1
ATOM 617 C CA . ASP A 1 78 ? 1.918 -5.572 -7.825 1.00 83.75 78 ASP A CA 1
ATOM 618 C C . ASP A 1 78 ? 3.227 -6.378 -7.782 1.00 83.75 78 ASP A C 1
ATOM 620 O O . ASP A 1 78 ? 4.215 -6.040 -8.429 1.00 83.75 78 ASP A O 1
ATOM 624 N N . GLY A 1 79 ? 3.261 -7.431 -6.961 1.00 79.44 79 GLY A N 1
ATOM 625 C CA . GLY A 1 79 ? 4.457 -8.255 -6.759 1.00 79.44 79 GLY A CA 1
ATOM 626 C C . GLY A 1 79 ? 5.009 -8.877 -8.051 1.00 79.44 79 GLY A C 1
ATOM 627 O O . GLY A 1 79 ? 6.206 -8.732 -8.310 1.00 79.44 79 GLY A O 1
ATOM 628 N N . PRO A 1 80 ? 4.183 -9.569 -8.861 1.00 79.62 80 PRO A N 1
ATOM 629 C CA . PRO A 1 80 ? 4.603 -10.112 -10.150 1.00 79.62 80 PRO A CA 1
ATOM 630 C C . PRO A 1 80 ? 5.178 -9.068 -11.113 1.00 79.62 80 PRO A C 1
ATOM 632 O O . PRO A 1 80 ? 6.221 -9.326 -11.710 1.00 79.62 80 PRO A O 1
ATOM 635 N N . ILE A 1 81 ? 4.540 -7.904 -11.265 1.00 78.44 81 ILE A N 1
ATOM 636 C CA . IL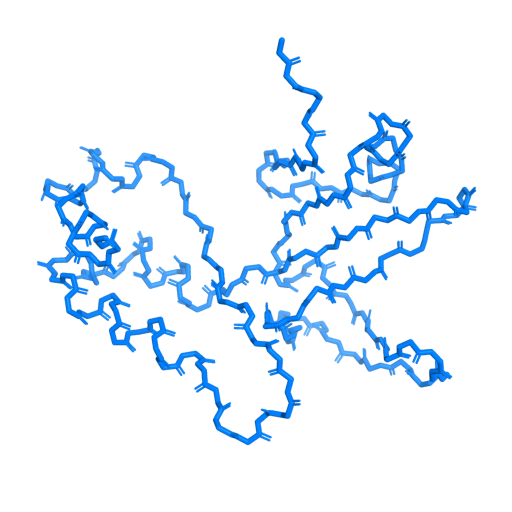E A 1 81 ? 5.018 -6.853 -12.176 1.00 78.44 81 ILE A CA 1
ATOM 637 C C . ILE A 1 81 ? 6.285 -6.188 -11.627 1.00 78.44 81 ILE A C 1
ATOM 639 O O . ILE A 1 81 ? 7.237 -6.011 -12.382 1.00 78.44 81 ILE A O 1
ATOM 643 N N . SER A 1 82 ? 6.352 -5.896 -10.323 1.00 74.75 82 SER A N 1
ATOM 644 C CA . SER A 1 82 ? 7.560 -5.360 -9.674 1.00 74.75 82 SER A CA 1
ATOM 645 C C . SER A 1 82 ? 8.760 -6.295 -9.821 1.00 74.75 82 SER A C 1
ATOM 647 O O . SER A 1 82 ? 9.860 -5.842 -10.124 1.00 74.75 82 SER A O 1
ATOM 649 N N . ARG A 1 83 ? 8.564 -7.611 -9.657 1.00 73.19 83 ARG A N 1
ATOM 650 C CA . ARG A 1 83 ? 9.636 -8.599 -9.852 1.00 73.19 83 ARG A CA 1
ATOM 651 C C . ARG A 1 83 ? 10.086 -8.664 -11.308 1.00 73.19 83 ARG A C 1
ATOM 653 O O . ARG A 1 83 ? 11.284 -8.730 -11.555 1.00 73.19 83 ARG A O 1
ATOM 660 N N . ALA A 1 84 ? 9.140 -8.654 -12.243 1.00 72.19 84 ALA A N 1
ATOM 661 C CA . ALA A 1 84 ? 9.448 -8.695 -13.664 1.00 72.19 84 ALA A CA 1
ATOM 662 C C . ALA A 1 84 ? 10.243 -7.448 -14.092 1.00 72.19 84 ALA A C 1
ATOM 664 O O . ALA A 1 84 ? 11.227 -7.553 -14.806 1.00 72.19 84 ALA A O 1
ATOM 665 N N . LEU A 1 85 ? 9.904 -6.273 -13.561 1.00 69.69 85 LEU A N 1
ATOM 666 C CA . LEU A 1 85 ? 10.670 -5.046 -13.790 1.00 69.69 85 LEU A CA 1
ATOM 667 C C . LEU A 1 85 ? 12.078 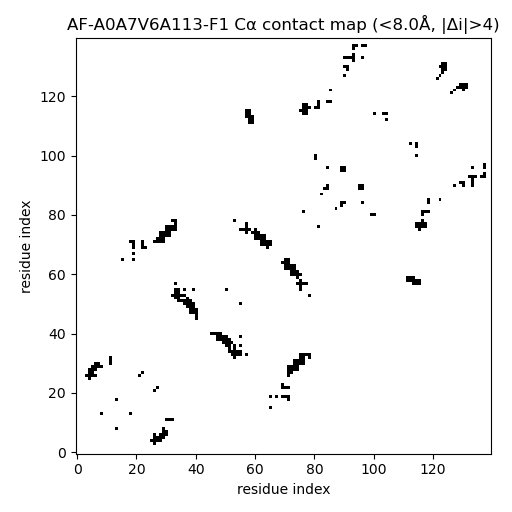-5.051 -13.181 1.00 69.69 85 LEU A C 1
ATOM 669 O O . LEU A 1 85 ? 12.976 -4.437 -13.743 1.00 69.69 85 LEU A O 1
ATOM 673 N N . ALA A 1 86 ? 12.269 -5.711 -12.038 1.00 66.12 86 ALA A N 1
ATOM 674 C CA . ALA A 1 86 ? 13.557 -5.744 -11.348 1.00 66.12 86 ALA A CA 1
ATOM 675 C C . ALA A 1 86 ? 14.535 -6.806 -11.889 1.00 66.12 86 ALA A C 1
ATOM 677 O O . ALA A 1 86 ? 15.734 -6.696 -11.646 1.00 66.12 86 ALA A O 1
ATOM 678 N N . PHE A 1 87 ? 14.041 -7.858 -12.556 1.00 62.47 87 PHE A N 1
ATOM 679 C CA . PHE A 1 87 ? 14.851 -9.039 -12.897 1.00 62.47 87 PHE A CA 1
ATOM 680 C C . PHE A 1 87 ? 14.647 -9.593 -14.310 1.00 62.47 87 PHE A C 1
ATOM 682 O O . PHE A 1 87 ? 15.360 -10.521 -14.690 1.00 62.47 87 PHE A O 1
ATOM 689 N N . GLU A 1 88 ? 13.677 -9.095 -15.071 1.00 59.75 88 GLU A N 1
ATOM 690 C CA . GLU A 1 88 ? 13.450 -9.516 -16.454 1.00 59.75 88 GLU A CA 1
ATOM 691 C C . GLU A 1 88 ? 13.821 -8.360 -17.393 1.00 59.75 88 GLU A C 1
ATOM 693 O O . GLU A 1 88 ? 13.647 -7.191 -17.048 1.00 59.75 88 GLU A O 1
ATOM 698 N N . ASP A 1 89 ? 14.284 -8.677 -18.606 1.00 59.53 89 ASP A N 1
ATOM 699 C CA . ASP A 1 89 ? 14.644 -7.731 -19.683 1.00 59.53 89 ASP A CA 1
ATOM 700 C C . ASP A 1 89 ? 13.433 -6.929 -20.231 1.00 59.53 89 ASP A C 1
ATOM 702 O O . ASP A 1 89 ? 13.400 -6.449 -21.362 1.00 59.53 89 ASP A O 1
ATOM 706 N N . LEU A 1 90 ? 12.393 -6.747 -19.417 1.00 55.81 90 LEU A N 1
ATOM 707 C CA . LEU A 1 90 ? 11.195 -5.961 -19.699 1.00 55.81 90 LEU A CA 1
ATOM 708 C C . LEU A 1 90 ? 11.509 -4.490 -19.996 1.00 55.81 90 LEU A C 1
ATOM 710 O O . LEU A 1 90 ? 10.734 -3.833 -20.692 1.00 55.81 90 LEU A O 1
ATOM 714 N N . LEU A 1 91 ? 12.646 -3.992 -19.507 1.00 56.72 91 LEU A N 1
ATOM 715 C CA . LEU A 1 91 ? 13.150 -2.647 -19.779 1.00 56.72 91 LEU A CA 1
ATOM 716 C C . LEU A 1 91 ? 13.918 -2.532 -21.108 1.00 56.72 91 LEU A C 1
ATOM 718 O O . LEU A 1 91 ? 14.204 -1.412 -21.524 1.00 56.72 91 LEU A O 1
ATOM 722 N N . GLU A 1 92 ? 14.203 -3.632 -21.820 1.00 58.12 92 GLU A N 1
ATOM 723 C CA . GLU A 1 92 ? 14.843 -3.564 -23.145 1.00 58.12 92 GLU A CA 1
ATOM 724 C C . GLU A 1 92 ? 13.942 -2.886 -24.191 1.00 58.12 92 GLU A C 1
ATOM 726 O O . GLU A 1 92 ? 14.436 -2.290 -25.151 1.00 58.12 92 GLU A O 1
ATOM 731 N N . ARG A 1 93 ? 12.611 -2.956 -24.017 1.00 62.47 93 ARG A N 1
ATOM 732 C CA . ARG A 1 93 ? 11.619 -2.310 -24.893 1.00 62.47 93 ARG A CA 1
ATOM 733 C C . ARG A 1 93 ? 10.435 -1.785 -24.081 1.00 62.47 93 ARG A C 1
ATOM 735 O O . ARG A 1 93 ? 9.671 -2.572 -23.530 1.00 62.47 93 ARG A O 1
ATOM 742 N N . GLY A 1 94 ? 10.211 -0.467 -24.094 1.00 61.53 94 GLY A N 1
ATOM 743 C CA . GLY A 1 94 ? 9.089 0.179 -23.387 1.00 61.53 94 GLY A CA 1
ATOM 744 C C . GLY A 1 94 ? 7.701 -0.375 -23.748 1.00 61.53 94 GLY A C 1
ATOM 745 O O . GLY A 1 94 ? 6.808 -0.409 -22.908 1.00 61.53 94 GLY A O 1
ATOM 746 N N . GLU A 1 95 ? 7.538 -0.913 -24.958 1.00 67.69 95 GLU A N 1
ATOM 747 C CA . GLU A 1 95 ? 6.322 -1.608 -25.410 1.00 67.69 95 GLU A CA 1
ATOM 748 C C . GLU A 1 95 ? 5.947 -2.798 -24.506 1.00 67.69 95 GLU A C 1
ATOM 750 O O . GLU A 1 95 ? 4.768 -2.999 -24.208 1.00 67.69 95 GLU A O 1
ATOM 755 N N . ASN A 1 96 ? 6.937 -3.556 -24.020 1.00 70.75 96 ASN A N 1
ATOM 756 C CA . ASN A 1 96 ? 6.712 -4.707 -23.144 1.00 70.75 96 ASN A CA 1
ATOM 757 C C . ASN A 1 96 ? 6.239 -4.261 -21.760 1.00 70.75 96 ASN A C 1
ATOM 759 O O . ASN A 1 96 ? 5.331 -4.868 -21.192 1.00 70.75 96 ASN A O 1
ATOM 763 N N . LEU A 1 97 ? 6.822 -3.180 -21.236 1.00 70.50 97 LEU A N 1
ATOM 764 C CA . LEU A 1 97 ? 6.421 -2.588 -19.965 1.00 70.50 97 LEU A CA 1
ATOM 765 C C . LEU A 1 97 ? 4.975 -2.085 -20.023 1.00 70.50 97 LEU A C 1
ATOM 767 O O . LEU A 1 97 ? 4.167 -2.436 -19.162 1.00 70.50 97 LEU A O 1
ATOM 771 N N . VAL A 1 98 ? 4.624 -1.323 -21.063 1.00 73.81 98 VAL A N 1
ATOM 772 C CA . VAL A 1 98 ? 3.252 -0.837 -21.263 1.00 73.81 98 VAL A CA 1
ATOM 773 C C . VAL A 1 98 ? 2.284 -2.009 -21.386 1.00 73.81 98 VAL A C 1
ATOM 775 O O . VAL A 1 98 ? 1.288 -2.049 -20.668 1.00 73.81 98 VAL A O 1
ATOM 778 N N . ALA A 1 99 ? 2.583 -3.002 -22.228 1.00 78.38 99 ALA A N 1
ATOM 779 C CA . ALA A 1 99 ? 1.734 -4.182 -22.377 1.00 78.38 99 ALA A CA 1
ATOM 780 C C . ALA A 1 99 ? 1.552 -4.933 -21.047 1.00 78.38 99 ALA A C 1
ATOM 782 O O . ALA A 1 99 ? 0.444 -5.364 -20.719 1.00 78.38 99 ALA A O 1
ATOM 783 N N . ARG A 1 100 ? 2.616 -5.046 -20.242 1.00 79.44 100 ARG A N 1
ATOM 784 C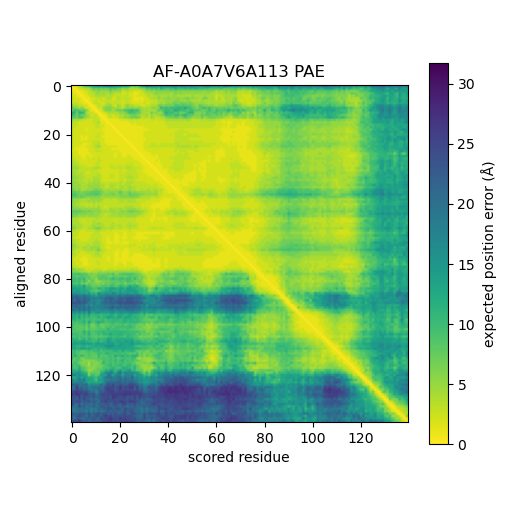 CA . ARG A 1 100 ? 2.568 -5.705 -18.936 1.00 79.44 100 ARG A CA 1
ATOM 785 C C . ARG A 1 100 ? 1.714 -4.940 -17.929 1.00 79.44 100 ARG A C 1
ATOM 787 O O . ARG A 1 100 ? 0.888 -5.565 -17.268 1.00 79.44 100 ARG A O 1
ATOM 794 N N . LEU A 1 101 ? 1.853 -3.618 -17.846 1.00 80.25 101 LEU A N 1
ATOM 795 C CA . LEU A 1 101 ? 1.003 -2.773 -17.000 1.00 80.25 101 LEU A CA 1
ATOM 796 C C . LEU A 1 101 ? -0.461 -2.835 -17.443 1.00 80.25 101 LEU A C 1
ATOM 798 O O . LEU A 1 101 ? -1.347 -3.006 -16.611 1.00 80.25 101 LEU A O 1
ATOM 802 N N . MET A 1 102 ? -0.715 -2.775 -18.752 1.00 81.81 102 MET A N 1
ATOM 803 C CA . MET A 1 102 ? -2.067 -2.872 -19.304 1.00 81.81 102 MET A CA 1
ATOM 804 C C . MET A 1 102 ? -2.710 -4.239 -19.032 1.00 81.81 102 MET A C 1
ATOM 806 O O . MET A 1 102 ? -3.913 -4.310 -18.801 1.00 81.81 102 MET A O 1
ATOM 810 N N . SER A 1 103 ? -1.916 -5.315 -18.970 1.00 81.56 103 SER A N 1
ATOM 811 C CA . SER A 1 103 ? -2.409 -6.658 -18.627 1.00 81.56 103 SER A CA 1
ATOM 812 C C . SER A 1 103 ? -2.912 -6.797 -17.183 1.00 81.56 103 SER A C 1
ATOM 814 O O . SER A 1 103 ? -3.591 -7.772 -16.872 1.00 81.56 103 SER A O 1
ATOM 816 N N . ALA A 1 104 ? -2.591 -5.844 -16.299 1.00 81.31 104 ALA A N 1
ATOM 817 C CA . ALA A 1 104 ? -3.064 -5.843 -14.915 1.00 81.31 104 ALA A CA 1
ATOM 818 C C . ALA A 1 104 ? -4.522 -5.371 -14.779 1.00 81.31 104 ALA A C 1
ATOM 820 O O . ALA A 1 104 ? -5.159 -5.631 -13.757 1.00 81.31 104 ALA A O 1
ATOM 821 N N . PHE A 1 105 ? -5.055 -4.682 -15.792 1.00 82.75 105 PHE A N 1
ATOM 822 C CA . PHE A 1 105 ? -6.435 -4.215 -15.792 1.00 82.75 105 PHE A CA 1
ATOM 823 C C . PHE A 1 105 ? -7.384 -5.331 -16.232 1.00 82.75 105 PHE A C 1
ATOM 825 O O . PHE A 1 105 ? -7.129 -6.052 -17.193 1.00 82.75 105 PHE A O 1
ATOM 832 N N . SER A 1 106 ? -8.518 -5.445 -15.545 1.00 83.00 106 SER A N 1
ATOM 833 C CA . SER A 1 106 ? -9.598 -6.372 -15.897 1.00 83.00 106 SER A CA 1
ATOM 834 C C . SER A 1 106 ? -10.875 -5.607 -16.239 1.00 83.00 106 SER A C 1
ATOM 836 O O . SER A 1 106 ? -11.287 -4.730 -15.479 1.00 83.00 106 SER A O 1
ATOM 838 N N . GLU A 1 107 ? -11.524 -5.959 -17.353 1.00 83.06 107 GLU A N 1
ATOM 839 C CA . GLU A 1 107 ? -12.821 -5.387 -17.756 1.00 83.06 107 GLU A CA 1
ATOM 840 C C . GLU A 1 107 ? -13.984 -5.860 -16.864 1.00 83.06 107 GLU A C 1
ATOM 842 O O . GLU A 1 107 ? -14.998 -5.175 -16.753 1.00 83.06 107 GLU A O 1
ATOM 847 N N . ASP A 1 108 ? -13.823 -6.988 -16.165 1.00 84.56 108 ASP A N 1
ATOM 848 C CA . ASP A 1 108 ? -14.851 -7.561 -15.284 1.00 84.56 108 ASP A CA 1
ATOM 849 C C . ASP A 1 108 ? -15.018 -6.782 -13.969 1.00 84.56 108 ASP A C 1
ATOM 851 O O . ASP A 1 108 ? -16.001 -6.950 -13.239 1.00 84.56 108 ASP A O 1
ATOM 855 N N . ARG A 1 109 ? -14.043 -5.936 -13.619 1.00 81.75 109 ARG A N 1
ATOM 856 C CA . ARG A 1 109 ? -14.052 -5.175 -12.367 1.00 81.75 109 ARG A CA 1
ATOM 857 C C . ARG A 1 109 ? -14.843 -3.887 -12.536 1.00 81.75 109 ARG A C 1
ATOM 859 O O . ARG A 1 109 ? -14.538 -3.036 -13.362 1.00 81.75 109 ARG A O 1
ATOM 866 N N . THR A 1 110 ? -15.820 -3.685 -11.660 1.00 83.25 110 THR A N 1
ATOM 867 C CA . THR A 1 110 ? -16.731 -2.530 -11.714 1.00 83.25 110 THR A CA 1
ATOM 868 C C . THR A 1 110 ? -16.217 -1.304 -10.948 1.00 83.25 110 THR A C 1
ATOM 870 O O . THR A 1 110 ? -17.014 -0.453 -10.550 1.00 83.25 110 THR A O 1
ATOM 873 N N . TRP A 1 111 ? -14.919 -1.229 -10.643 1.00 83.38 111 TRP A N 1
ATOM 874 C CA . TRP A 1 111 ? -14.309 -0.135 -9.877 1.00 83.38 111 TRP A CA 1
ATOM 875 C C . TRP A 1 111 ? -13.009 0.354 -10.533 1.00 83.38 111 TRP A C 1
ATOM 877 O O . TRP A 1 111 ? -12.388 -0.402 -11.280 1.00 83.38 111 TRP A O 1
ATOM 887 N N . PRO A 1 112 ? -12.572 1.602 -10.260 1.00 84.56 112 PRO A N 1
ATOM 888 C CA . PRO A 1 112 ? -11.281 2.101 -10.731 1.00 84.56 112 PRO A CA 1
ATOM 889 C C . PRO A 1 112 ? -10.113 1.276 -10.180 1.00 84.56 112 PRO A C 1
ATOM 891 O O . PRO A 1 112 ? -10.055 1.020 -8.979 1.00 84.56 112 PRO A O 1
ATOM 894 N N . GLN A 1 113 ? -9.172 0.903 -11.047 1.00 85.69 113 GLN A N 1
ATOM 895 C CA . GLN A 1 113 ? -8.047 0.020 -10.729 1.00 85.69 113 GLN A CA 1
ATOM 896 C C . GLN A 1 113 ? -6.726 0.803 -10.781 1.00 85.69 113 GLN A C 1
ATOM 898 O O . GLN A 1 113 ? -6.203 1.024 -11.871 1.00 85.69 113 GLN A O 1
ATOM 903 N N . PRO A 1 114 ? -6.161 1.265 -9.652 1.00 82.38 114 PRO A N 1
ATOM 904 C CA . PRO A 1 114 ? -4.753 1.641 -9.612 1.00 82.38 114 PRO A CA 1
ATOM 905 C C . PRO A 1 114 ? -3.868 0.441 -9.966 1.00 82.38 114 PRO A C 1
ATOM 907 O O . PRO A 1 114 ? -4.074 -0.655 -9.459 1.00 82.38 114 PRO A O 1
ATOM 910 N N . VAL A 1 115 ? -2.851 0.665 -10.791 1.00 81.25 115 VAL A N 1
ATOM 911 C CA . VAL A 1 115 ? -1.755 -0.284 -11.014 1.00 81.25 115 VAL A CA 1
ATOM 912 C C . VAL A 1 115 ? -0.490 0.428 -10.578 1.00 81.25 115 VAL A C 1
ATOM 914 O O . VAL A 1 115 ? -0.167 1.490 -11.109 1.00 81.25 115 VAL A O 1
ATOM 917 N N . HIS A 1 116 ? 0.190 -0.106 -9.567 1.00 79.31 116 HIS A N 1
ATOM 918 C CA . HIS A 1 116 ? 1.396 0.513 -9.039 1.00 79.31 116 HIS A CA 1
ATOM 919 C C . HIS A 1 116 ? 2.490 -0.517 -8.794 1.00 79.31 116 HIS A C 1
ATOM 921 O O . HIS A 1 116 ? 2.263 -1.612 -8.276 1.00 79.31 116 HIS A O 1
ATOM 927 N N . VAL A 1 117 ? 3.696 -0.123 -9.179 1.00 75.94 117 VAL A N 1
ATOM 928 C CA . VAL A 1 117 ? 4.903 -0.936 -9.130 1.00 75.94 117 VAL A CA 1
ATOM 929 C C . VAL A 1 117 ? 5.887 -0.253 -8.188 1.00 75.94 117 VAL A C 1
ATOM 931 O O . VAL A 1 117 ? 5.955 0.973 -8.128 1.00 75.94 117 VAL A O 1
ATOM 934 N N . ALA A 1 118 ? 6.623 -1.061 -7.436 1.00 74.38 118 ALA A N 1
ATOM 935 C CA . ALA A 1 118 ? 7.662 -0.641 -6.517 1.00 74.38 118 ALA A CA 1
ATOM 936 C C . ALA A 1 118 ? 9.004 -1.235 -6.967 1.00 74.38 118 ALA A C 1
ATOM 938 O O . ALA A 1 118 ? 9.164 -2.454 -6.937 1.00 74.38 118 ALA A O 1
ATOM 939 N N . THR A 1 119 ? 9.953 -0.392 -7.372 1.00 65.56 119 THR A N 1
ATOM 940 C CA . THR A 1 119 ? 11.316 -0.792 -7.767 1.00 65.56 119 THR A CA 1
ATOM 941 C C . THR A 1 119 ? 12.337 0.137 -7.119 1.00 65.56 119 THR A C 1
ATOM 943 O O . THR A 1 119 ? 12.022 1.299 -6.859 1.00 65.56 119 THR A O 1
ATOM 946 N N . ASP A 1 120 ? 13.553 -0.353 -6.883 1.00 64.50 120 ASP A N 1
ATOM 947 C CA . ASP A 1 120 ? 14.664 0.491 -6.436 1.00 64.50 120 ASP A CA 1
ATOM 948 C C . ASP A 1 120 ? 15.042 1.501 -7.539 1.00 64.50 120 ASP A C 1
ATOM 950 O O . ASP A 1 120 ? 15.004 1.185 -8.730 1.00 64.50 120 ASP A O 1
ATOM 954 N N . GLY A 1 121 ? 15.403 2.727 -7.155 1.00 54.34 121 GLY A N 1
ATOM 955 C CA . GLY A 1 121 ? 15.892 3.746 -8.084 1.00 54.34 121 GLY A CA 1
ATOM 956 C C . GLY A 1 121 ? 17.201 3.340 -8.769 1.00 54.34 121 GLY A C 1
ATOM 957 O O . GLY A 1 121 ? 17.432 3.726 -9.914 1.00 54.34 121 GLY A O 1
ATOM 958 N N . GLU A 1 122 ? 18.022 2.501 -8.128 1.00 58.50 122 GLU A N 1
ATOM 959 C CA . GLU A 1 122 ? 19.275 1.990 -8.709 1.00 58.50 122 GLU A CA 1
ATOM 960 C C . GLU A 1 122 ? 19.050 1.100 -9.949 1.00 58.50 122 GLU A C 1
ATOM 962 O O . GLU A 1 122 ? 19.945 0.959 -10.794 1.00 58.50 122 GLU A O 1
ATOM 967 N N . THR A 1 123 ? 17.833 0.560 -10.122 1.00 51.50 123 THR A N 1
ATOM 968 C CA . THR A 1 123 ? 17.444 -0.257 -11.284 1.00 51.50 123 THR A CA 1
ATOM 969 C C . THR A 1 123 ? 17.535 0.516 -12.612 1.00 51.50 123 THR A C 1
ATOM 971 O O . THR A 1 123 ? 17.776 -0.098 -13.650 1.00 51.50 123 THR A O 1
ATOM 974 N N . TYR A 1 124 ? 17.447 1.853 -12.599 1.00 51.56 124 TYR A N 1
ATOM 975 C CA . TYR A 1 124 ? 17.364 2.671 -13.822 1.00 51.56 124 TYR A CA 1
ATOM 976 C C . TYR A 1 124 ? 18.688 3.261 -14.338 1.00 51.56 124 TYR A C 1
ATOM 978 O O . TYR A 1 124 ? 18.677 3.996 -15.319 1.00 51.56 124 TYR A O 1
ATOM 986 N N . GLY A 1 125 ? 19.846 2.904 -13.773 1.00 42.19 125 GLY A N 1
ATOM 987 C CA . GLY A 1 125 ? 21.126 3.433 -14.282 1.00 42.19 125 GLY A CA 1
ATOM 988 C C . GLY A 1 125 ? 22.376 2.610 -13.987 1.00 42.19 125 GLY A C 1
ATOM 989 O O . GLY A 1 125 ? 23.360 2.736 -14.714 1.00 42.19 125 GLY A O 1
ATOM 990 N N . HIS A 1 126 ? 22.352 1.741 -12.971 1.00 48.16 126 HIS A N 1
ATOM 991 C CA . HIS A 1 126 ? 23.517 0.922 -12.616 1.00 48.16 126 HIS A CA 1
ATOM 992 C C . HIS A 1 126 ? 23.460 -0.515 -13.154 1.00 48.16 126 HIS A C 1
ATOM 994 O O . HIS A 1 126 ? 24.516 -1.101 -13.394 1.00 48.16 126 HIS A O 1
ATOM 1000 N N . HIS A 1 127 ? 22.264 -1.063 -13.403 1.00 47.00 127 HIS A N 1
ATOM 1001 C CA . HIS A 1 127 ? 22.088 -2.434 -13.904 1.00 47.00 127 HIS A CA 1
ATOM 1002 C C . HIS A 1 127 ? 21.619 -2.528 -15.367 1.00 47.00 127 HIS A C 1
ATOM 1004 O O . HIS A 1 127 ? 21.956 -3.503 -16.033 1.00 47.00 127 HIS A O 1
ATOM 1010 N N . HIS A 1 128 ? 20.940 -1.505 -15.902 1.00 45.06 128 HIS A N 1
ATOM 1011 C CA . HIS A 1 128 ? 20.504 -1.458 -17.302 1.00 45.06 128 HIS A CA 1
ATOM 1012 C C . HIS A 1 128 ? 20.904 -0.130 -17.950 1.00 45.06 128 HIS A C 1
ATOM 1014 O O . HIS A 1 128 ? 20.305 0.917 -17.698 1.00 45.06 128 HIS A O 1
ATOM 1020 N N . SER A 1 129 ? 21.908 -0.156 -18.824 1.00 41.66 129 SER A N 1
ATOM 1021 C CA . SER A 1 129 ? 22.170 0.954 -19.738 1.00 41.66 129 SER A CA 1
ATOM 1022 C C . SER A 1 129 ? 20.930 1.154 -20.627 1.00 41.66 129 SER A C 1
ATOM 1024 O O . SER A 1 129 ? 20.573 0.245 -21.371 1.00 41.66 129 SER A O 1
ATOM 1026 N N . HIS A 1 130 ? 20.303 2.342 -20.557 1.00 49.53 130 HIS A N 1
ATOM 1027 C CA . HIS A 1 130 ? 19.082 2.811 -21.264 1.00 49.53 130 HIS A CA 1
ATOM 1028 C C . HIS A 1 130 ? 17.709 2.662 -20.556 1.00 49.53 130 HIS A C 1
ATOM 1030 O O . HIS A 1 130 ? 16.692 2.990 -21.171 1.00 49.53 130 HIS A O 1
ATOM 1036 N N . GLY A 1 131 ? 17.640 2.276 -19.273 1.00 47.59 131 GLY A N 1
ATOM 1037 C CA . GLY A 1 131 ? 16.364 2.163 -18.531 1.00 47.59 131 GLY A CA 1
ATOM 1038 C C . GLY A 1 131 ? 15.527 3.457 -18.469 1.00 47.59 131 GLY A C 1
ATOM 1039 O O . GLY A 1 131 ? 14.299 3.410 -18.578 1.00 47.59 131 GLY A O 1
ATOM 1040 N N . ASP A 1 132 ? 16.182 4.620 -18.399 1.00 51.09 132 ASP A N 1
ATOM 1041 C CA . ASP A 1 132 ? 15.533 5.942 -18.378 1.00 51.09 132 ASP A CA 1
ATOM 1042 C C . ASP A 1 132 ? 14.676 6.234 -19.630 1.00 51.09 132 ASP A C 1
ATOM 1044 O O . ASP A 1 132 ? 13.679 6.958 -19.562 1.00 51.09 132 ASP A O 1
ATOM 1048 N N . MET A 1 133 ? 15.019 5.652 -20.788 1.00 52.03 133 MET A N 1
ATOM 1049 C CA . MET A 1 133 ? 14.303 5.894 -22.048 1.00 52.03 133 MET A CA 1
ATOM 1050 C C . MET A 1 133 ? 12.945 5.183 -22.115 1.00 52.03 133 MET A C 1
ATOM 1052 O O . MET A 1 133 ? 12.007 5.712 -22.714 1.00 52.03 133 MET A O 1
ATOM 1056 N N . ALA A 1 134 ? 12.816 4.005 -21.498 1.00 49.62 134 ALA A N 1
ATOM 1057 C CA . ALA A 1 134 ? 11.565 3.247 -21.492 1.00 49.62 134 ALA A CA 1
ATOM 1058 C C . ALA A 1 134 ? 10.491 3.929 -20.626 1.00 49.62 134 ALA A C 1
ATOM 1060 O O . ALA A 1 134 ? 9.319 3.958 -21.008 1.00 49.62 134 ALA A O 1
ATOM 1061 N N . LEU A 1 135 ? 10.888 4.537 -19.500 1.00 50.59 135 LEU A N 1
ATOM 1062 C CA . LEU A 1 135 ? 9.983 5.280 -18.619 1.00 50.59 135 LEU A CA 1
ATOM 1063 C C . LEU A 1 135 ? 9.470 6.565 -19.295 1.00 50.59 135 LEU A C 1
ATOM 1065 O O . LEU A 1 135 ? 8.273 6.840 -19.265 1.00 50.59 135 LEU A O 1
ATOM 1069 N N . ALA A 1 136 ? 10.363 7.308 -19.962 1.00 56.00 136 ALA A N 1
ATOM 1070 C CA . ALA A 1 136 ? 10.029 8.549 -20.666 1.00 56.00 136 ALA A CA 1
ATOM 1071 C C . ALA A 1 136 ? 9.140 8.330 -21.904 1.00 56.00 136 ALA A C 1
ATOM 1073 O O . ALA A 1 136 ? 8.327 9.187 -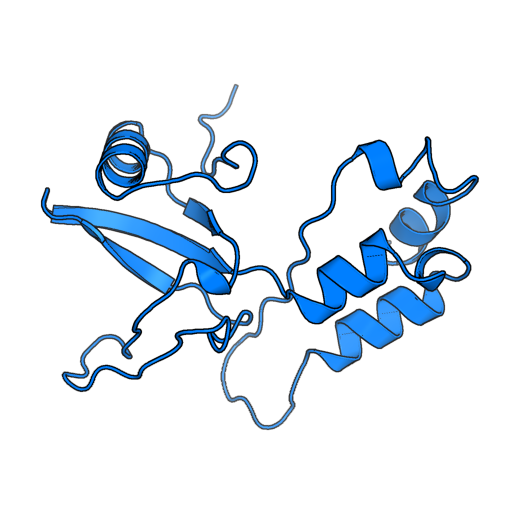22.238 1.00 56.00 136 ALA A O 1
ATOM 1074 N N . TRP A 1 137 ? 9.266 7.184 -22.582 1.00 52.03 137 TRP A N 1
ATOM 1075 C CA . TRP A 1 137 ? 8.416 6.842 -23.728 1.00 52.03 137 TRP A CA 1
ATOM 1076 C C . TRP A 1 137 ? 7.016 6.351 -23.318 1.00 52.03 137 TRP A C 1
ATOM 1078 O O . TRP A 1 137 ? 6.056 6.540 -24.060 1.00 52.03 137 TRP A O 1
ATOM 1088 N N . SER A 1 138 ? 6.885 5.740 -22.135 1.00 48.50 138 SER A N 1
ATOM 1089 C CA . SER A 1 138 ? 5.641 5.092 -21.686 1.00 48.50 138 SER A CA 1
ATOM 1090 C C . SER A 1 138 ? 4.607 6.054 -21.080 1.00 48.50 138 SER A C 1
ATOM 1092 O O . SER A 1 138 ? 3.443 5.678 -20.950 1.00 48.50 138 SER A O 1
ATOM 1094 N N . PHE A 1 139 ? 5.005 7.281 -20.720 1.00 51.22 139 PHE A N 1
ATOM 1095 C CA . PHE A 1 139 ? 4.138 8.283 -20.080 1.00 51.22 139 PHE A CA 1
ATOM 1096 C C . PHE A 1 139 ? 4.392 9.716 -20.616 1.00 51.22 139 PHE A C 1
ATOM 1098 O O . PHE A 1 139 ? 4.936 10.538 -19.874 1.00 51.22 139 PHE A O 1
ATOM 1105 N N . PRO A 1 140 ? 4.060 10.023 -21.889 1.00 44.06 140 PRO A N 1
ATOM 1106 C CA . PRO A 1 140 ? 4.166 11.379 -22.445 1.00 44.06 140 PRO A CA 1
ATOM 1107 C C . PRO A 1 140 ? 3.148 12.373 -21.864 1.00 44.06 140 PRO A C 1
ATOM 1109 O O . PRO A 1 140 ? 2.048 11.944 -21.441 1.00 44.06 140 PRO A O 1
#

InterPro domains:
  IPR004300 Glycoside hydrolase family 57, N-terminal domain [PF03065] (1-132)
  IPR011330 Glycoside hydrolase/deacetylase, beta/alpha-barrel [SSF88713] (1-137)
  IPR027291 Glycoside hydrolase 38, N-terminal domain superfamily [G3DSA:3.20.110.10] (1-98)
  IPR052046 Glycosyl hydrolase family 57 [PTHR36306] (1-137)

Solvent-accessible surface area (backbone atoms only — not comparable to full-atom values): 8420 Å² total; per-residue (Å²): 136,78,85,65,52,58,54,80,50,74,92,47,64,76,51,74,66,57,53,46,54,40,37,72,74,56,29,49,32,38,56,38,57,31,62,80,40,53,67,49,58,58,88,96,57,87,66,73,42,80,18,54,91,38,63,50,68,40,40,48,81,40,79,45,77,43,96,88,72,49,61,36,36,39,36,30,35,38,62,72,61,22,48,40,64,75,75,39,79,41,55,80,41,37,67,54,45,50,53,54,60,57,65,72,64,62,89,88,54,94,61,84,66,58,84,51,70,63,74,67,76,62,58,44,63,79,77,32,92,63,32,60,56,25,58,58,68,68,64,120

Mean predicted aligned error: 8.43 Å

Organism: NCBI:txid60893